Protein AF-A0A9W6S264-F1 (afdb_monomer_lite)

Secondary structure (DSSP, 8-state):
----SSPPHHHHHHHHHHHHTT---------STT--SSHHHHHHHHHHHHHHHTT-----S----SSPPPP-----

Structure (mmCIF, N/CA/C/O backbone):
data_AF-A0A9W6S264-F1
#
_entry.id   AF-A0A9W6S264-F1
#
loop_
_atom_site.group_PDB
_atom_site.id
_atom_site.type_symbol
_atom_site.label_atom_id
_atom_site.label_alt_id
_atom_site.label_comp_id
_atom_site.label_asym_id
_atom_site.label_entity_id
_atom_site.label_seq_id
_atom_site.pdbx_PDB_ins_code
_atom_site.Cartn_x
_atom_site.Cartn_y
_atom_site.Cartn_z
_atom_site.occupancy
_atom_site.B_iso_or_equiv
_atom_site.auth_seq_id
_atom_site.auth_comp_id
_atom_site.auth_asym_id
_atom_site.auth_atom_id
_atom_site.pdbx_PDB_model_num
ATOM 1 N N . MET A 1 1 ? -3.294 6.572 1.819 1.00 56.47 1 MET A N 1
ATOM 2 C CA . MET A 1 1 ? -2.051 5.975 1.290 1.00 56.47 1 MET A CA 1
ATOM 3 C C . MET A 1 1 ? -0.929 6.112 2.316 1.00 56.47 1 MET A C 1
ATOM 5 O O . MET A 1 1 ? -0.583 7.239 2.641 1.00 56.47 1 MET A O 1
ATOM 9 N N . ARG A 1 2 ? -0.368 5.025 2.863 1.00 59.78 2 ARG A N 1
ATOM 10 C CA . ARG A 1 2 ? 0.860 5.080 3.690 1.00 59.78 2 ARG A CA 1
ATOM 11 C C . ARG A 1 2 ? 1.997 4.440 2.887 1.00 59.78 2 ARG A C 1
ATOM 13 O O . ARG A 1 2 ? 1.859 3.291 2.480 1.00 59.78 2 ARG A O 1
ATOM 20 N N . ARG A 1 3 ? 3.096 5.164 2.643 1.00 67.50 3 ARG A N 1
ATOM 21 C CA . ARG A 1 3 ? 4.341 4.606 2.087 1.00 67.50 3 ARG A CA 1
ATOM 22 C C . ARG A 1 3 ? 5.402 4.673 3.182 1.00 67.50 3 ARG A C 1
ATOM 24 O O . ARG A 1 3 ? 6.009 5.713 3.387 1.00 67.50 3 ARG A O 1
ATOM 31 N N . GLU A 1 4 ? 5.658 3.552 3.847 1.00 75.12 4 GLU A N 1
ATOM 32 C CA . GLU A 1 4 ? 6.685 3.463 4.889 1.00 75.12 4 GLU A CA 1
ATOM 33 C C . GLU A 1 4 ? 7.267 2.046 4.936 1.00 75.12 4 GLU A C 1
ATOM 35 O O . GLU A 1 4 ? 6.559 1.081 4.662 1.00 75.12 4 GLU A O 1
ATOM 40 N N . THR A 1 5 ? 8.566 1.892 5.192 1.00 78.38 5 THR A N 1
ATOM 41 C CA . THR A 1 5 ? 9.212 0.579 5.379 1.00 78.38 5 THR A CA 1
ATOM 42 C C . THR A 1 5 ? 10.485 0.765 6.210 1.00 78.38 5 THR A C 1
ATOM 44 O O . THR A 1 5 ? 11.267 1.650 5.864 1.00 78.38 5 THR A O 1
ATOM 47 N N . PRO A 1 6 ? 10.725 -0.059 7.250 1.00 87.50 6 PRO A N 1
ATOM 48 C CA . PRO A 1 6 ? 9.853 -1.126 7.756 1.00 87.50 6 PRO A CA 1
ATOM 49 C C . PRO A 1 6 ? 8.608 -0.581 8.476 1.00 87.50 6 PRO A C 1
ATOM 51 O O . PRO A 1 6 ? 8.596 0.546 8.969 1.00 87.50 6 PRO A O 1
ATOM 54 N N . PHE A 1 7 ? 7.541 -1.378 8.549 1.00 90.38 7 PHE A N 1
ATOM 55 C CA . PHE A 1 7 ? 6.402 -1.034 9.400 1.00 90.38 7 PHE A CA 1
ATOM 56 C C . PHE A 1 7 ? 6.737 -1.335 10.861 1.00 90.38 7 PHE A C 1
ATOM 58 O O . PHE A 1 7 ? 7.112 -2.457 11.196 1.00 90.38 7 PHE A O 1
ATOM 65 N N . ASN A 1 8 ? 6.581 -0.341 11.737 1.00 93.75 8 ASN A N 1
ATOM 66 C CA . ASN A 1 8 ? 6.617 -0.566 13.177 1.00 93.75 8 ASN A CA 1
ATOM 67 C C . ASN A 1 8 ? 5.232 -1.017 13.682 1.00 93.75 8 ASN A C 1
ATOM 69 O O . ASN A 1 8 ? 4.230 -0.973 12.960 1.00 93.75 8 ASN A O 1
ATOM 73 N N . LEU A 1 9 ? 5.162 -1.419 14.952 1.00 96.00 9 LEU A N 1
ATOM 74 C CA . LEU A 1 9 ? 3.926 -1.914 15.562 1.00 96.00 9 LEU A CA 1
ATOM 75 C C . LEU A 1 9 ? 2.787 -0.877 15.565 1.00 96.00 9 LEU A C 1
ATOM 77 O O . LEU A 1 9 ? 1.622 -1.252 15.454 1.00 96.00 9 LEU A O 1
ATOM 81 N N . ILE A 1 10 ? 3.103 0.417 15.664 1.00 95.12 10 ILE A N 1
ATOM 82 C CA . ILE A 1 10 ? 2.100 1.490 15.619 1.00 95.12 10 ILE A CA 1
ATOM 83 C C . ILE A 1 10 ? 1.465 1.553 14.226 1.00 95.12 10 ILE A C 1
ATOM 85 O O . ILE A 1 10 ? 0.246 1.661 14.119 1.00 95.12 10 ILE A O 1
ATOM 89 N N . HIS A 1 11 ? 2.257 1.415 13.158 1.00 94.25 11 HIS A N 1
ATOM 90 C CA . HIS A 1 11 ? 1.736 1.380 11.788 1.00 94.25 11 HIS A CA 1
ATOM 91 C C . HIS A 1 11 ? 0.761 0.222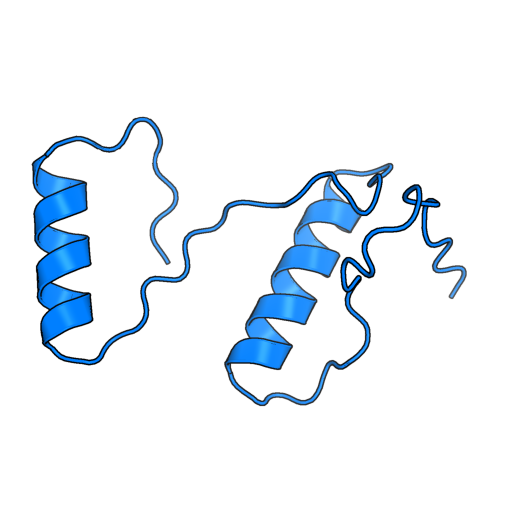 11.607 1.00 94.25 11 HIS A C 1
ATOM 93 O O . HIS A 1 11 ? -0.343 0.431 11.115 1.00 94.25 11 HIS A O 1
ATOM 99 N N . LEU A 1 12 ? 1.140 -0.976 12.059 1.00 95.00 12 LEU A N 1
ATOM 100 C CA . LEU A 1 12 ? 0.300 -2.169 11.952 1.00 95.00 12 LEU A CA 1
ATOM 101 C C . LEU A 1 12 ? -1.013 -2.020 12.730 1.00 95.00 12 LEU A C 1
ATOM 103 O O . LEU A 1 12 ? -2.071 -2.315 12.184 1.00 95.00 12 LEU A O 1
ATOM 107 N N . ARG A 1 13 ? -0.967 -1.504 13.966 1.00 97.12 13 ARG A N 1
ATOM 108 C CA . ARG A 1 13 ? -2.172 -1.266 14.780 1.00 97.12 13 ARG A CA 1
ATOM 109 C C . ARG A 1 13 ? -3.113 -0.259 14.130 1.00 97.12 13 ARG A C 1
ATOM 111 O O . ARG A 1 13 ? -4.307 -0.518 14.052 1.00 97.12 13 ARG A O 1
ATOM 118 N N . ASN A 1 14 ? -2.580 0.846 13.614 1.00 95.50 14 ASN A N 1
ATOM 119 C CA . ASN A 1 14 ? -3.396 1.850 12.935 1.00 95.50 14 ASN A CA 1
ATOM 120 C C . ASN A 1 14 ? -4.016 1.288 11.648 1.00 95.50 14 ASN A C 1
ATOM 122 O O . ASN A 1 14 ? -5.187 1.535 11.381 1.00 95.50 14 ASN A O 1
ATOM 126 N N . MET A 1 15 ? -3.253 0.517 10.863 1.00 95.94 15 MET A N 1
ATOM 127 C CA . MET A 1 15 ? -3.766 -0.135 9.653 1.00 95.94 15 MET A CA 1
ATOM 128 C C . MET A 1 15 ? -4.849 -1.172 9.978 1.00 95.94 15 MET A C 1
ATOM 130 O O . MET A 1 15 ? -5.850 -1.230 9.269 1.00 95.94 15 MET A O 1
ATOM 134 N N . ALA A 1 16 ? -4.693 -1.937 11.061 1.00 96.75 16 ALA A N 1
ATOM 135 C CA . ALA A 1 16 ? -5.711 -2.876 11.528 1.00 96.75 16 ALA A CA 1
ATOM 136 C C . ALA A 1 16 ? -6.998 -2.150 11.946 1.00 96.75 16 ALA A C 1
ATOM 138 O O . ALA A 1 16 ? -8.060 -2.467 11.425 1.00 96.75 16 ALA A O 1
ATOM 139 N N . GLN A 1 17 ? -6.897 -1.113 12.783 1.00 98.00 17 GLN A N 1
ATOM 140 C CA . GLN A 1 17 ? -8.059 -0.361 13.274 1.00 98.00 17 GLN A CA 1
ATOM 141 C C . GLN A 1 17 ? -8.894 0.256 12.149 1.00 98.00 17 GLN A C 1
ATOM 143 O O . GLN A 1 17 ? -10.118 0.156 12.158 1.00 98.00 17 GLN A O 1
ATOM 148 N N . VAL A 1 18 ? -8.256 0.888 11.158 1.00 97.12 18 VAL A N 1
ATOM 149 C CA . VAL A 1 18 ? -9.013 1.458 10.030 1.00 97.12 18 VAL A CA 1
ATOM 150 C C . VAL A 1 18 ? -9.628 0.366 9.155 1.00 97.12 18 VAL A C 1
ATOM 152 O O . VAL A 1 18 ? -10.710 0.570 8.613 1.00 97.12 18 VAL A O 1
ATOM 155 N N . THR A 1 19 ? -8.977 -0.797 9.056 1.00 96.94 19 THR A N 1
ATOM 156 C CA . THR A 1 19 ? -9.515 -1.953 8.328 1.00 96.94 19 THR A CA 1
ATOM 157 C C . THR A 1 19 ? -10.740 -2.534 9.034 1.00 96.94 19 THR A C 1
ATOM 159 O O . THR A 1 19 ? -11.754 -2.786 8.390 1.00 96.94 19 THR A O 1
ATOM 162 N N . GLU A 1 20 ? -10.697 -2.666 10.361 1.00 97.94 20 GLU A N 1
ATOM 163 C CA . GLU A 1 20 ? -11.842 -3.076 11.189 1.00 97.94 20 GLU A CA 1
ATOM 164 C C . GLU A 1 20 ? -13.016 -2.090 11.083 1.00 97.94 20 GLU A C 1
ATOM 166 O O . GLU A 1 20 ? -14.174 -2.501 11.104 1.00 97.94 20 GLU A O 1
ATOM 171 N N . ALA A 1 21 ? -12.730 -0.798 10.899 1.00 97.88 21 ALA A N 1
ATOM 172 C CA . ALA A 1 21 ? -13.734 0.238 10.656 1.00 97.88 21 ALA A CA 1
ATOM 173 C C . ALA A 1 21 ? -14.295 0.249 9.215 1.00 97.88 21 ALA A C 1
ATOM 175 O O . ALA A 1 21 ? -15.104 1.115 8.881 1.00 97.88 21 ALA A O 1
ATOM 176 N N . GLY A 1 22 ? -13.875 -0.687 8.356 1.00 96.31 22 GLY A N 1
ATOM 177 C CA . GLY A 1 22 ? -14.371 -0.843 6.986 1.00 96.31 22 GLY A CA 1
ATOM 178 C C . GLY A 1 22 ? -13.595 -0.068 5.919 1.00 96.31 22 GLY A C 1
ATOM 179 O O . GLY A 1 22 ? -13.996 -0.074 4.756 1.00 96.31 22 GLY A O 1
ATOM 180 N N . ALA A 1 23 ? -12.488 0.592 6.268 1.00 95.00 23 ALA A N 1
ATOM 181 C CA . ALA A 1 23 ? -11.609 1.198 5.273 1.00 95.00 23 ALA A CA 1
ATOM 182 C C . ALA A 1 23 ? -10.691 0.144 4.639 1.00 95.00 23 ALA A C 1
ATOM 184 O O . ALA A 1 23 ? -10.301 -0.831 5.272 1.00 95.00 23 ALA A O 1
ATOM 185 N N . VAL A 1 24 ? -10.262 0.369 3.398 1.00 94.19 24 VAL A N 1
ATOM 186 C CA . VAL A 1 24 ? -9.222 -0.456 2.769 1.00 94.19 24 VAL A CA 1
ATOM 187 C C . VAL A 1 24 ? -7.894 0.286 2.806 1.00 94.19 24 VAL A C 1
ATOM 189 O O . VAL A 1 24 ? -7.768 1.405 2.302 1.00 94.19 24 VAL A O 1
ATOM 192 N N . VAL A 1 25 ? -6.877 -0.344 3.392 1.00 92.69 25 VAL A N 1
ATOM 193 C CA . VAL A 1 25 ? -5.507 0.171 3.359 1.00 92.69 25 VAL A CA 1
ATOM 194 C C . VAL A 1 25 ? -4.817 -0.328 2.096 1.00 92.69 25 VAL A C 1
ATOM 196 O O . VAL A 1 25 ? -4.420 -1.484 2.006 1.00 92.69 25 VAL A O 1
ATOM 199 N N . TYR A 1 26 ? -4.632 0.573 1.135 1.00 91.62 26 TYR A N 1
ATOM 200 C CA . TYR A 1 26 ? -3.888 0.313 -0.096 1.00 91.62 26 TYR A CA 1
ATOM 201 C C . TYR A 1 26 ? -2.526 1.032 -0.017 1.00 91.62 26 TYR A C 1
ATOM 203 O O . TYR A 1 26 ? -2.473 2.252 -0.182 1.00 91.62 26 TYR A O 1
ATOM 211 N N . PRO A 1 27 ? -1.421 0.366 0.370 1.00 89.94 27 PRO A N 1
ATOM 212 C CA . PRO A 1 27 ? -0.097 0.992 0.411 1.00 89.94 27 PRO A CA 1
ATOM 213 C C . PRO A 1 27 ? 0.534 1.076 -0.992 1.00 89.94 27 PRO A C 1
ATOM 215 O O . PRO A 1 27 ? 0.271 0.232 -1.844 1.00 89.94 27 PRO A O 1
ATOM 218 N N . MET A 1 28 ? 1.401 2.074 -1.232 1.00 87.19 28 MET A N 1
ATOM 219 C CA . MET A 1 28 ? 2.173 2.180 -2.489 1.00 87.19 28 MET A CA 1
ATOM 220 C C . MET A 1 28 ? 3.258 1.097 -2.480 1.00 87.19 28 MET A C 1
ATOM 222 O O . MET A 1 28 ? 4.378 1.348 -2.028 1.00 87.19 28 MET A O 1
ATOM 226 N N . ILE A 1 29 ? 2.920 -0.109 -2.928 1.00 87.44 29 ILE A N 1
ATOM 227 C CA . ILE A 1 29 ? 3.850 -1.236 -3.058 1.00 87.44 29 ILE A CA 1
ATOM 228 C C . ILE A 1 29 ? 3.769 -1.734 -4.505 1.00 87.44 29 ILE A C 1
ATOM 230 O O . ILE A 1 29 ? 2.937 -2.591 -4.810 1.00 87.44 29 ILE A O 1
ATOM 234 N N . PRO A 1 30 ? 4.580 -1.166 -5.416 1.00 84.44 30 PRO A N 1
ATOM 235 C CA . PRO A 1 30 ? 4.605 -1.591 -6.808 1.00 84.44 30 PRO A CA 1
ATOM 236 C C . PRO A 1 30 ? 5.016 -3.058 -6.948 1.00 84.44 30 PRO A C 1
ATOM 238 O O . PRO A 1 30 ? 5.796 -3.585 -6.152 1.00 84.44 30 PRO A O 1
ATOM 241 N N . THR A 1 31 ? 4.504 -3.708 -7.986 1.00 82.31 31 THR A N 1
ATOM 242 C CA . THR A 1 31 ? 4.805 -5.105 -8.298 1.00 82.31 31 THR A CA 1
ATOM 243 C C . THR A 1 31 ? 5.859 -5.220 -9.392 1.00 82.31 31 THR A C 1
ATOM 245 O O . THR A 1 31 ? 6.028 -4.302 -10.183 1.00 82.31 31 THR A O 1
ATOM 248 N N . TYR A 1 32 ? 6.551 -6.363 -9.441 1.00 84.19 32 TYR A N 1
ATOM 249 C CA . TYR A 1 32 ? 7.587 -6.653 -10.446 1.00 84.19 32 TYR A CA 1
ATOM 250 C C . TYR A 1 32 ? 7.204 -7.750 -11.440 1.00 84.19 32 TYR A C 1
ATOM 252 O O . TYR A 1 32 ? 7.926 -7.993 -12.402 1.00 84.19 32 TYR A O 1
ATOM 260 N N . TYR A 1 33 ? 6.086 -8.440 -11.231 1.00 82.44 33 TYR A N 1
ATOM 261 C CA . TYR A 1 33 ? 5.685 -9.550 -12.096 1.00 82.44 33 TYR A CA 1
ATOM 262 C C . TYR A 1 33 ? 5.201 -9.107 -13.483 1.00 82.44 33 TYR A C 1
ATOM 264 O O . TYR A 1 33 ? 5.053 -9.943 -14.360 1.00 82.44 33 TYR A O 1
ATOM 272 N N . ASN A 1 34 ? 4.979 -7.810 -13.696 1.00 81.56 34 ASN A N 1
ATOM 273 C CA . ASN A 1 34 ? 4.752 -7.208 -15.010 1.00 81.56 34 ASN A CA 1
ATOM 274 C C . ASN A 1 34 ? 6.069 -6.861 -15.739 1.00 81.56 34 ASN A C 1
ATOM 276 O O . ASN A 1 34 ? 6.028 -6.300 -16.829 1.00 81.56 34 ASN A O 1
ATOM 280 N N . VAL A 1 35 ? 7.225 -7.190 -15.144 1.00 85.69 35 VAL A N 1
ATOM 281 C CA . VAL A 1 35 ? 8.575 -6.948 -15.682 1.00 85.69 35 VAL A CA 1
ATOM 282 C C . VAL A 1 35 ? 8.735 -5.494 -16.171 1.00 85.69 35 VAL A C 1
ATOM 284 O O . VAL A 1 35 ? 8.963 -5.269 -17.361 1.00 85.69 35 VAL A O 1
ATOM 287 N N . PRO A 1 36 ? 8.563 -4.487 -15.291 1.00 87.06 36 PRO A N 1
ATOM 288 C CA . PRO A 1 36 ? 8.661 -3.079 -15.678 1.00 87.06 36 PRO A CA 1
ATOM 289 C C . PRO A 1 36 ? 10.085 -2.746 -16.153 1.00 87.06 36 PRO A C 1
ATOM 291 O O . PRO A 1 36 ? 11.061 -3.247 -15.589 1.00 87.06 36 PRO A O 1
ATOM 294 N N . ARG A 1 37 ? 10.215 -1.912 -17.192 1.00 89.56 37 ARG A N 1
ATOM 295 C CA . ARG A 1 37 ? 11.509 -1.440 -17.721 1.00 89.56 37 ARG A CA 1
ATOM 296 C C . ARG A 1 37 ? 11.922 -0.112 -17.098 1.00 89.56 37 ARG A C 1
ATOM 298 O O . ARG A 1 37 ? 13.115 0.149 -16.961 1.00 89.56 37 ARG A O 1
ATOM 305 N N . THR A 1 38 ? 10.945 0.712 -16.735 1.00 90.81 38 THR A N 1
ATOM 306 C CA . TH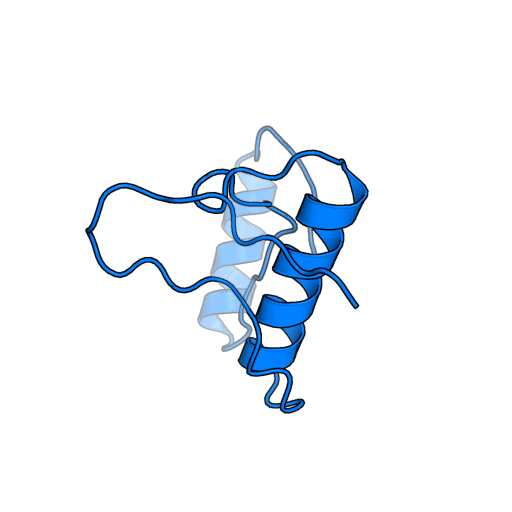R A 1 38 ? 11.153 2.050 -16.179 1.00 90.81 38 THR A CA 1
ATOM 307 C C . THR A 1 38 ? 10.469 2.207 -14.822 1.00 90.81 38 THR A C 1
ATOM 309 O O . THR A 1 38 ? 9.655 1.379 -14.410 1.00 90.81 38 THR A O 1
ATOM 312 N N . VAL A 1 39 ? 10.823 3.270 -14.098 1.00 89.25 39 VAL A N 1
ATOM 313 C CA . VAL A 1 39 ? 10.152 3.627 -12.840 1.00 89.25 39 VAL A CA 1
ATOM 314 C C . VAL A 1 39 ? 8.727 4.104 -13.129 1.00 89.25 39 VAL A C 1
ATOM 316 O O . VAL A 1 39 ? 7.806 3.818 -12.364 1.00 89.25 39 VAL A O 1
ATOM 319 N N . GLU A 1 40 ? 8.540 4.783 -14.255 1.00 89.88 40 GLU A N 1
ATOM 320 C CA . GLU A 1 40 ? 7.260 5.238 -14.780 1.00 89.88 40 GLU A CA 1
ATOM 321 C C . GLU A 1 40 ? 6.310 4.051 -14.997 1.00 89.88 40 GLU A C 1
ATOM 323 O O . GLU A 1 40 ? 5.199 4.079 -14.468 1.00 89.88 40 GLU A O 1
ATOM 328 N N . ASP A 1 41 ? 6.779 2.954 -15.607 1.00 87.38 41 ASP A N 1
ATOM 329 C CA . ASP A 1 41 ? 5.992 1.722 -15.803 1.00 87.38 41 ASP A CA 1
ATOM 330 C C . ASP A 1 41 ? 5.455 1.172 -14.468 1.00 87.38 41 ASP A C 1
ATOM 332 O O . ASP A 1 41 ? 4.341 0.646 -14.383 1.00 87.38 41 ASP A O 1
ATOM 336 N N . MET A 1 42 ? 6.248 1.281 -13.394 1.00 88.44 42 MET A N 1
ATOM 337 C CA . MET A 1 42 ? 5.846 0.829 -12.059 1.00 88.44 42 MET A CA 1
ATOM 338 C C . MET A 1 42 ? 4.725 1.697 -11.481 1.00 88.44 42 MET A C 1
ATOM 340 O O . MET A 1 42 ? 3.808 1.176 -10.839 1.00 88.44 42 MET A O 1
ATOM 344 N N . PHE A 1 43 ? 4.804 3.017 -11.675 1.00 88.75 43 PHE A N 1
ATOM 345 C CA . PHE A 1 43 ? 3.791 3.959 -11.201 1.00 88.75 43 PHE A CA 1
ATOM 346 C C . PHE A 1 43 ? 2.503 3.879 -12.016 1.00 88.75 43 PHE A C 1
ATOM 348 O O . PHE A 1 43 ? 1.420 3.951 -11.431 1.00 88.75 43 PHE A O 1
ATOM 355 N N . GLU A 1 44 ? 2.602 3.705 -13.330 1.00 87.69 44 GLU A N 1
ATOM 356 C CA . GLU A 1 44 ? 1.453 3.521 -14.213 1.00 87.69 44 GLU A CA 1
ATOM 357 C C . GLU A 1 44 ? 0.676 2.258 -13.855 1.00 87.69 44 GLU A C 1
ATOM 359 O O . GLU A 1 44 ? -0.528 2.333 -13.608 1.00 87.69 44 GLU A O 1
ATOM 364 N N . GLU A 1 45 ? 1.360 1.119 -13.720 1.00 87.31 45 GLU A N 1
ATOM 365 C CA . GLU A 1 45 ? 0.725 -0.142 -13.330 1.00 87.31 45 GLU A CA 1
ATOM 366 C C . GLU A 1 45 ? 0.044 -0.022 -11.960 1.00 87.31 45 GLU A C 1
ATOM 368 O O . GLU A 1 45 ? -1.096 -0.451 -11.765 1.00 87.31 45 GLU A O 1
ATOM 373 N N . PHE A 1 46 ? 0.722 0.607 -10.998 1.00 89.25 46 PHE A N 1
ATOM 374 C CA . PHE A 1 46 ? 0.157 0.848 -9.677 1.00 89.25 46 PHE A CA 1
ATOM 375 C C . PHE A 1 46 ? -1.106 1.724 -9.744 1.00 89.25 46 PHE A C 1
ATOM 377 O O . PHE A 1 46 ? -2.114 1.434 -9.095 1.00 89.25 46 PHE A O 1
ATOM 384 N N . THR A 1 47 ? -1.053 2.798 -10.532 1.00 88.88 47 THR A N 1
ATOM 385 C CA . THR A 1 47 ? -2.150 3.758 -10.685 1.00 88.88 47 THR A CA 1
ATOM 386 C C . THR A 1 47 ? -3.345 3.117 -11.380 1.00 88.88 47 THR A C 1
ATOM 388 O O . THR A 1 47 ? -4.470 3.280 -10.912 1.00 88.88 47 THR A O 1
ATOM 391 N N . ALA A 1 48 ? -3.111 2.323 -12.427 1.00 87.69 48 ALA A N 1
ATOM 392 C CA . ALA A 1 48 ? -4.148 1.578 -13.132 1.00 87.69 48 ALA A CA 1
ATOM 393 C C . ALA A 1 48 ? -4.886 0.610 -12.192 1.00 87.69 48 ALA A C 1
ATOM 395 O O . ALA A 1 48 ? -6.115 0.566 -12.186 1.00 87.69 48 ALA A O 1
ATOM 396 N N . ARG A 1 49 ? -4.167 -0.085 -11.303 1.00 86.56 49 ARG A N 1
ATOM 397 C CA . ARG A 1 49 ? -4.782 -0.953 -10.281 1.00 86.56 49 ARG A CA 1
ATOM 398 C C . ARG A 1 49 ? -5.551 -0.191 -9.225 1.00 86.56 49 ARG A C 1
ATOM 400 O O . ARG A 1 49 ? -6.618 -0.640 -8.822 1.00 86.56 49 ARG A O 1
ATOM 407 N N . LEU A 1 50 ? -5.023 0.943 -8.763 1.00 88.62 50 LEU A N 1
ATOM 408 C CA . LEU A 1 50 ? -5.735 1.800 -7.821 1.00 88.62 50 LEU A CA 1
ATOM 409 C C . LEU A 1 50 ? -7.040 2.301 -8.447 1.00 88.62 50 LEU A C 1
ATOM 411 O O . LEU A 1 50 ? -8.077 2.237 -7.796 1.00 88.62 50 LEU A O 1
ATOM 415 N N . MET A 1 51 ? -6.996 2.745 -9.707 1.00 88.94 51 MET A N 1
ATOM 416 C CA . MET A 1 51 ? -8.168 3.171 -10.476 1.00 88.94 51 MET A CA 1
ATOM 417 C C . MET A 1 51 ? -9.171 2.029 -10.670 1.00 88.94 51 MET A C 1
ATOM 419 O O . MET A 1 51 ? -10.366 2.244 -10.471 1.00 88.94 51 MET A O 1
ATOM 423 N N . GLY A 1 52 ? -8.703 0.818 -10.988 1.00 86.81 52 GLY A N 1
ATOM 424 C CA . GLY A 1 52 ? -9.534 -0.387 -11.036 1.00 86.81 52 GLY A CA 1
ATOM 425 C C . GLY A 1 52 ? -10.189 -0.695 -9.685 1.00 86.81 52 GLY A C 1
ATOM 426 O O . GLY A 1 52 ? -11.394 -0.923 -9.619 1.00 86.81 52 GLY A O 1
ATOM 427 N N . PHE A 1 53 ? -9.427 -0.601 -8.594 1.00 86.75 53 PHE A N 1
ATOM 428 C CA . PHE A 1 53 ? -9.906 -0.826 -7.229 1.00 86.75 53 PHE A CA 1
ATOM 429 C C . PHE A 1 53 ? -11.004 0.165 -6.803 1.00 86.75 53 PHE A C 1
ATOM 431 O O . PHE A 1 53 ? -11.976 -0.242 -6.172 1.00 86.75 53 PHE A O 1
ATOM 438 N N . ILE A 1 54 ? -10.891 1.448 -7.165 1.00 88.88 54 ILE A N 1
ATOM 439 C CA . ILE A 1 54 ? -11.907 2.474 -6.847 1.00 88.88 54 ILE A CA 1
ATOM 440 C C . ILE A 1 54 ? -13.042 2.564 -7.882 1.00 88.88 54 ILE A C 1
ATOM 442 O O . ILE A 1 54 ? -13.894 3.444 -7.777 1.00 88.88 54 ILE A O 1
ATOM 446 N N . GLY A 1 55 ? -13.068 1.676 -8.882 1.00 85.44 55 GLY A N 1
ATOM 447 C CA . GLY A 1 55 ? -14.138 1.604 -9.879 1.00 85.44 55 GLY A CA 1
ATOM 448 C C . GLY A 1 55 ? -14.078 2.665 -10.984 1.00 85.44 55 GLY A C 1
ATOM 449 O O . GLY A 1 55 ? -15.073 2.877 -11.671 1.00 85.44 55 GLY A O 1
ATOM 450 N N . LEU A 1 56 ? -12.931 3.322 -11.196 1.00 81.81 56 LEU A N 1
ATOM 451 C CA . LEU A 1 56 ? -12.749 4.364 -12.222 1.00 81.81 56 LEU A CA 1
ATOM 452 C C . LEU A 1 56 ? -12.349 3.824 -13.615 1.00 81.81 56 LEU A C 1
ATOM 454 O O . LEU A 1 56 ? -11.823 4.559 -14.445 1.00 81.81 56 LEU A O 1
ATOM 458 N N . GLY A 1 57 ? -12.641 2.554 -13.912 1.00 63.53 57 GLY A N 1
ATOM 459 C CA . GLY A 1 57 ? -12.756 2.049 -15.290 1.00 63.53 57 GLY A CA 1
ATOM 460 C C . GLY A 1 57 ? -11.462 1.811 -16.081 1.00 63.53 57 GLY A C 1
ATOM 461 O O . GLY A 1 57 ? -11.540 1.379 -17.229 1.00 63.53 57 GLY A O 1
ATOM 462 N N . GLN A 1 58 ? -10.278 2.024 -15.507 1.00 61.00 58 GLN A N 1
ATOM 463 C CA . GLN A 1 58 ? -9.018 1.620 -16.142 1.00 61.00 58 GLN A CA 1
ATOM 464 C C . GLN A 1 58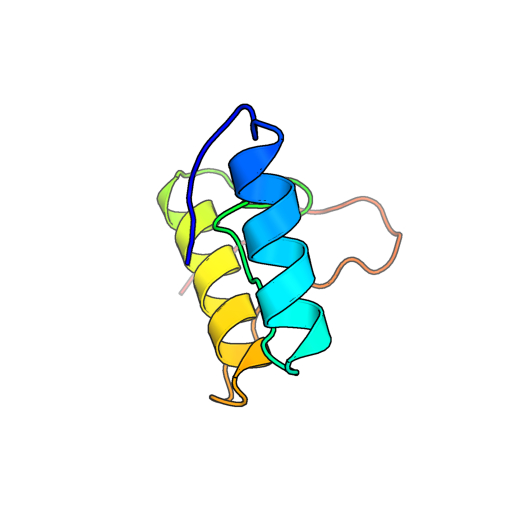 ? -8.836 0.108 -15.960 1.00 61.00 58 GLN A C 1
ATOM 466 O O . GLN A 1 58 ? -8.417 -0.369 -14.910 1.00 61.00 58 GLN A O 1
ATOM 471 N N . THR A 1 59 ? -9.238 -0.649 -16.978 1.00 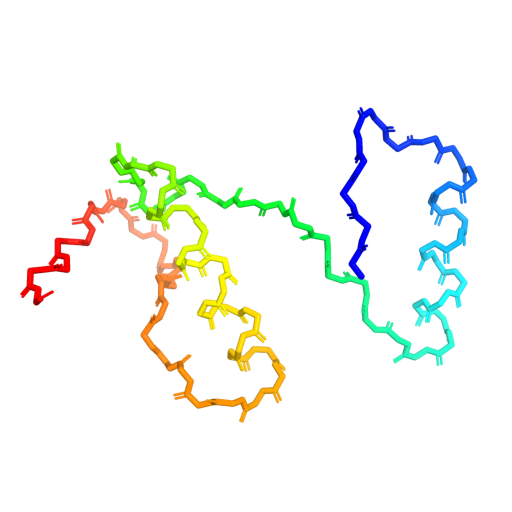59.03 59 THR A N 1
ATOM 472 C CA . THR A 1 59 ? -9.160 -2.122 -17.032 1.00 59.03 59 THR A CA 1
ATOM 473 C C . THR A 1 59 ? -7.867 -2.621 -17.660 1.00 59.03 59 THR A C 1
ATOM 475 O O . THR A 1 59 ? -7.623 -3.823 -17.703 1.00 59.03 59 THR A O 1
ATOM 478 N N . ASP A 1 60 ? -7.016 -1.708 -18.124 1.00 68.50 60 ASP A N 1
ATOM 479 C CA . ASP A 1 60 ? -5.716 -2.064 -18.656 1.00 68.50 60 ASP A CA 1
ATOM 480 C C . ASP A 1 60 ? -4.668 -1.988 -17.539 1.00 68.50 60 ASP A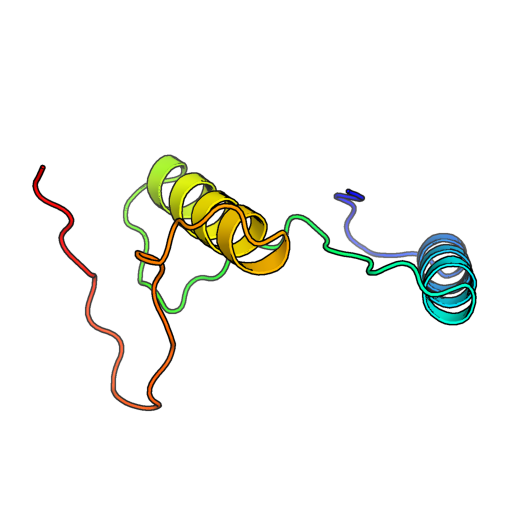 C 1
ATOM 482 O O . ASP A 1 60 ? -3.917 -1.021 -17.418 1.00 68.50 60 ASP A O 1
ATOM 486 N N . TYR A 1 61 ? -4.613 -3.015 -16.698 1.00 73.56 61 TYR A N 1
ATOM 487 C CA . TYR A 1 61 ? -3.472 -3.314 -15.828 1.00 73.56 61 TYR A CA 1
ATOM 488 C C . TYR A 1 61 ? -3.058 -4.773 -16.034 1.00 73.56 61 TYR A C 1
ATOM 490 O O . TYR A 1 61 ? -3.822 -5.583 -16.564 1.00 73.56 61 TYR A O 1
ATOM 498 N N . TYR A 1 62 ? -1.824 -5.117 -15.684 1.00 72.06 62 TYR A N 1
ATOM 499 C CA . TYR A 1 62 ? -1.361 -6.496 -15.757 1.00 72.06 62 TYR A CA 1
ATOM 500 C C . TYR A 1 62 ? -2.048 -7.340 -14.674 1.00 72.06 62 TYR A C 1
ATOM 502 O O . TYR A 1 62 ? -1.904 -7.082 -13.474 1.00 72.06 62 TYR A O 1
ATOM 510 N N . GLU A 1 63 ? -2.746 -8.394 -15.093 1.00 74.94 63 GLU A N 1
ATOM 511 C CA . GLU A 1 63 ? -3.284 -9.428 -14.212 1.00 74.94 63 GLU A CA 1
ATOM 512 C C . GLU A 1 63 ? -2.425 -10.692 -14.313 1.00 74.94 63 GLU A C 1
ATOM 514 O O . GLU A 1 63 ? -2.118 -11.184 -15.398 1.00 74.94 63 GLU A O 1
ATOM 519 N N . TRP A 1 64 ? -1.998 -11.213 -13.164 1.00 74.94 64 TRP A N 1
ATOM 520 C CA . TRP A 1 64 ? -1.191 -12.426 -13.117 1.00 74.94 64 TRP A CA 1
ATOM 521 C C . TRP A 1 64 ? -2.064 -13.663 -13.372 1.00 74.94 64 TRP A C 1
ATOM 523 O O . TRP A 1 64 ? -2.846 -14.049 -12.508 1.00 74.94 64 TRP A O 1
ATOM 533 N N . ALA A 1 65 ? -1.881 -14.318 -14.523 1.00 77.19 65 ALA A N 1
ATOM 534 C CA . ALA A 1 65 ? -2.620 -15.527 -14.909 1.00 77.19 65 ALA A CA 1
ATOM 535 C C . ALA A 1 65 ? -1.935 -16.858 -14.514 1.00 77.19 65 ALA A C 1
ATOM 537 O O . ALA A 1 65 ? -2.435 -17.928 -14.842 1.00 77.19 65 ALA A O 1
ATOM 538 N N . GLY A 1 66 ? -0.792 -16.824 -13.814 1.00 71.50 66 GLY A N 1
ATOM 539 C CA . GLY A 1 66 ? -0.052 -18.035 -13.416 1.00 71.50 66 GLY A CA 1
ATOM 540 C C . GLY A 1 66 ? 0.978 -18.546 -14.428 1.00 71.50 66 GLY A C 1
ATOM 541 O O . GLY A 1 66 ? 1.760 -19.432 -14.089 1.00 71.50 66 GLY A O 1
ATOM 542 N N . G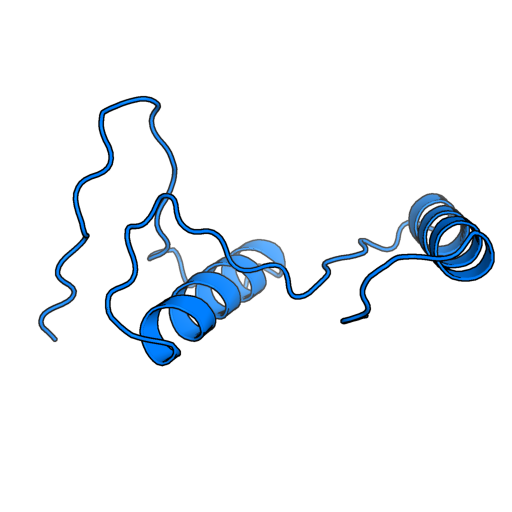LU A 1 67 ? 1.016 -17.983 -15.633 1.00 69.81 67 GLU A N 1
ATOM 543 C CA . GLU A 1 67 ? 2.000 -18.310 -16.669 1.00 69.81 67 GLU A CA 1
ATOM 544 C C . GLU A 1 67 ? 3.273 -17.457 -16.543 1.00 69.81 67 GLU A C 1
ATOM 546 O O . GLU A 1 67 ? 3.309 -16.463 -15.813 1.00 69.81 67 GLU A O 1
ATOM 551 N N . THR A 1 68 ? 4.348 -17.855 -17.235 1.00 62.78 68 THR A N 1
ATOM 552 C CA . THR A 1 68 ? 5.613 -17.109 -17.235 1.00 62.78 68 THR A CA 1
ATOM 553 C C . THR A 1 68 ? 5.365 -15.660 -17.673 1.00 62.78 68 THR A C 1
ATOM 555 O O . THR A 1 68 ? 4.868 -15.442 -18.778 1.00 62.78 68 THR A O 1
ATOM 558 N N . PRO A 1 69 ? 5.711 -14.662 -16.843 1.00 62.38 69 PRO A N 1
ATOM 559 C CA . PRO A 1 69 ? 5.409 -13.273 -17.144 1.00 62.38 69 PRO A CA 1
ATOM 560 C C . PRO A 1 69 ? 6.204 -12.804 -18.361 1.00 62.38 69 PRO A C 1
ATOM 562 O O . PRO A 1 69 ? 7.435 -12.854 -18.371 1.00 62.38 69 PRO A O 1
ATOM 565 N N . ALA A 1 70 ? 5.496 -12.318 -19.377 1.00 62.66 70 ALA A N 1
ATOM 566 C CA . ALA A 1 70 ? 6.081 -11.564 -20.475 1.00 62.66 70 ALA A CA 1
ATOM 567 C C . ALA A 1 70 ? 5.926 -10.066 -20.193 1.00 62.66 70 ALA A C 1
ATOM 569 O O . ALA A 1 70 ? 4.872 -9.619 -19.737 1.00 62.66 70 ALA A O 1
ATOM 570 N N . HIS A 1 71 ? 6.972 -9.285 -20.479 1.00 63.75 71 HIS A N 1
ATOM 571 C CA . HIS A 1 71 ? 6.864 -7.829 -20.473 1.00 63.75 71 HIS A CA 1
ATOM 572 C C . HIS A 1 71 ? 5.773 -7.412 -21.461 1.00 63.75 71 HIS A C 1
ATOM 574 O O . HIS A 1 71 ? 5.826 -7.769 -22.642 1.00 63.75 71 HIS A O 1
ATOM 580 N N . ARG A 1 72 ? 4.783 -6.666 -20.976 1.00 63.94 72 ARG A N 1
ATOM 581 C CA . ARG A 1 72 ? 3.690 -6.174 -21.807 1.00 63.94 72 ARG A CA 1
ATOM 582 C C . ARG A 1 72 ? 4.142 -4.878 -22.474 1.00 63.94 72 ARG A C 1
ATOM 584 O O . ARG A 1 72 ? 4.165 -3.837 -21.831 1.00 63.94 72 ARG A O 1
ATOM 591 N N . ASP A 1 73 ? 4.527 -4.965 -23.746 1.00 57.78 73 ASP A N 1
ATOM 592 C CA . ASP A 1 73 ? 4.961 -3.805 -24.527 1.00 57.78 73 ASP A CA 1
ATOM 593 C C . ASP A 1 73 ? 3.745 -2.929 -24.858 1.00 57.78 73 ASP A C 1
ATOM 595 O O . ASP A 1 73 ? 2.955 -3.233 -25.756 1.00 57.78 73 ASP A O 1
ATOM 599 N N . ARG A 1 74 ? 3.545 -1.869 -24.074 1.00 58.47 74 ARG A N 1
ATOM 600 C CA . ARG A 1 74 ? 2.529 -0.846 -24.333 1.00 58.47 74 ARG A CA 1
ATOM 601 C C . ARG A 1 74 ? 3.110 0.180 -25.296 1.00 58.47 74 ARG A C 1
ATOM 603 O O . ARG A 1 74 ? 3.506 1.266 -24.897 1.00 58.47 74 ARG A O 1
ATOM 610 N N . SER A 1 75 ? 3.197 -0.184 -26.570 1.00 44.66 75 SER A N 1
ATOM 611 C CA . SER A 1 75 ? 3.512 0.774 -27.630 1.00 44.66 75 SER A CA 1
ATOM 612 C C . SER A 1 75 ? 2.248 1.545 -28.012 1.00 44.66 75 SER A C 1
ATOM 614 O O . SER A 1 75 ? 1.521 1.143 -28.917 1.00 44.66 75 SER A O 1
ATOM 616 N N . HIS A 1 76 ? 1.986 2.644 -27.303 1.00 38.50 76 HIS A N 1
ATOM 617 C CA . HIS A 1 76 ? 1.068 3.702 -27.729 1.00 38.50 76 HIS A CA 1
ATOM 618 C C . HIS A 1 76 ? 1.571 5.073 -27.289 1.00 38.50 76 HIS A C 1
ATOM 620 O O . HIS A 1 76 ? 1.940 5.211 -26.104 1.00 38.50 76 HIS A O 1
#

Sequence (76 aa):
MRRETPFNLIHLRNMAQVTEAGAVVYPMIPTYYNVPRTVEDMFEEFTARLMGFIGLGQTDYYEWAGETPAHRDRSH

Organism: NCBI:txid478107

pLDDT: mean 81.9, std 13.72, range [38.5, 98.0]

InterPro domains:
  IPR003382 Flavoprotein [PF02441] (2-42)
  IPR036551 Flavin prenyltransferase-like [G3DSA:3.40.50.1950] (1-75)
  IPR036551 Flavin prenyltransferase-like [SSF52507] (3-66)

Radius of gyration: 14.89 Å; chains: 1; bounding box: 26×24×43 Å

Foldseek 3Di:
DDEDPPDDPVNVVVQVVVVVVVDDDDYLDFDCLLVDPDPVSRVVLSVLVVCVVVVVPSPPHDDDPPDRHDNDDPPD